Protein AF-A0A0M2U5M0-F1 (afdb_monomer_lite)

Foldseek 3Di:
DAAEEADPQQHDPVNVVLCVVPVVVLQEFAPVVVVVCCPQQVDLVVLVVVLVVCVVVPHDNVVSVVVSVVSVVVSVVDDDDPHHHHDDQQDWDDRDPFIWGWHQQDDVHNGQTWTAGPVNNYIHRPPVDPDDPSVVVSCCVPPNDDDYDHDPRDDPDDDDDDDDDDDDDDD

Structure (mmCIF, N/CA/C/O backbone):
data_AF-A0A0M2U5M0-F1
#
_entry.id   AF-A0A0M2U5M0-F1
#
loop_
_atom_site.group_PDB
_atom_site.id
_atom_site.type_symbol
_atom_site.label_atom_id
_atom_site.label_alt_id
_atom_site.label_comp_id
_atom_site.label_asym_id
_atom_site.label_entity_id
_atom_site.label_seq_id
_atom_site.pdbx_PDB_ins_code
_atom_site.Cartn_x
_atom_site.Cartn_y
_atom_site.Cartn_z
_atom_site.occupancy
_atom_site.B_iso_or_equiv
_atom_site.auth_seq_id
_atom_site.auth_comp_id
_atom_site.auth_asym_id
_atom_site.auth_atom_id
_atom_site.pdbx_PDB_model_num
ATOM 1 N N . MET A 1 1 ? -28.725 2.381 7.256 1.00 39.50 1 MET A N 1
ATOM 2 C CA . MET A 1 1 ? -27.361 2.771 7.647 1.00 39.50 1 MET A CA 1
ATOM 3 C C . MET A 1 1 ? -26.729 3.475 6.457 1.00 39.50 1 MET A C 1
ATOM 5 O O . MET A 1 1 ? -26.759 2.902 5.374 1.00 39.50 1 MET A O 1
ATOM 9 N N . ARG A 1 2 ? -26.324 4.742 6.604 1.00 49.38 2 ARG A N 1
ATOM 10 C CA . ARG A 1 2 ? -25.654 5.539 5.557 1.00 49.38 2 ARG A CA 1
ATOM 11 C C . ARG A 1 2 ? -24.163 5.550 5.875 1.00 49.38 2 ARG A C 1
ATOM 13 O O . ARG A 1 2 ? -23.826 5.699 7.041 1.00 49.38 2 ARG A O 1
ATOM 20 N N . ILE A 1 3 ? -23.307 5.391 4.868 1.00 47.31 3 ILE A N 1
ATOM 21 C CA . ILE A 1 3 ? -21.860 5.251 5.074 1.00 47.31 3 ILE A CA 1
ATOM 22 C C . ILE A 1 3 ? -21.127 6.440 4.489 1.00 47.31 3 ILE A C 1
ATOM 24 O O . ILE A 1 3 ? -21.362 6.819 3.339 1.00 47.31 3 ILE A O 1
ATOM 28 N N . LYS A 1 4 ? -20.244 7.012 5.304 1.00 54.50 4 LYS A N 1
ATOM 29 C CA . LYS A 1 4 ? -19.400 8.149 4.955 1.00 54.50 4 LYS A CA 1
ATOM 30 C C . LYS A 1 4 ? -18.096 7.625 4.350 1.00 54.50 4 LYS A C 1
ATOM 32 O O . LYS A 1 4 ? -17.384 6.851 4.986 1.00 54.50 4 LYS A O 1
ATOM 37 N N . LEU A 1 5 ? -17.804 8.029 3.112 1.00 49.97 5 LEU A N 1
ATOM 38 C CA . LEU A 1 5 ? -16.525 7.748 2.457 1.00 49.97 5 LEU A CA 1
ATOM 39 C C . LEU A 1 5 ? -15.569 8.900 2.772 1.00 49.97 5 LEU A C 1
ATOM 41 O O . LEU A 1 5 ? -15.823 10.025 2.339 1.00 49.97 5 LEU A O 1
ATOM 45 N N . ALA A 1 6 ? -14.504 8.635 3.521 1.00 54.97 6 ALA A N 1
ATOM 46 C CA . ALA A 1 6 ? -13.494 9.646 3.803 1.00 54.97 6 ALA A CA 1
ATOM 47 C C . ALA A 1 6 ? -12.402 9.580 2.719 1.00 54.97 6 ALA A C 1
ATOM 49 O O . ALA A 1 6 ? -11.767 8.543 2.538 1.00 54.97 6 ALA A O 1
ATOM 50 N N . ARG A 1 7 ? -12.227 10.667 1.960 1.00 50.25 7 ARG A N 1
ATOM 51 C CA . ARG A 1 7 ? -11.153 10.850 0.960 1.00 50.25 7 ARG A CA 1
ATOM 52 C C . ARG A 1 7 ? -10.128 11.830 1.496 1.00 50.25 7 ARG A C 1
ATOM 54 O O . ARG A 1 7 ? -10.527 12.670 2.281 1.00 50.25 7 ARG A O 1
ATOM 61 N N . GLU A 1 8 ? -8.882 11.804 1.028 1.00 42.84 8 GLU A N 1
ATOM 62 C CA . GLU A 1 8 ? -7.800 12.686 1.515 1.00 42.84 8 GLU A CA 1
ATOM 63 C C . GLU A 1 8 ? -8.203 14.168 1.673 1.00 42.84 8 GLU A C 1
ATOM 65 O O . GLU A 1 8 ? -7.921 14.761 2.707 1.00 42.84 8 GLU A O 1
ATOM 70 N N . ASN A 1 9 ? -8.970 14.735 0.732 1.00 38.25 9 ASN A N 1
ATOM 71 C CA . ASN A 1 9 ? -9.436 16.135 0.794 1.00 38.25 9 ASN A CA 1
ATOM 72 C C . ASN A 1 9 ? -10.748 16.357 1.582 1.00 38.25 9 ASN A C 1
ATOM 74 O O . ASN A 1 9 ? -11.218 17.482 1.702 1.00 38.25 9 ASN A O 1
ATOM 78 N N . ALA A 1 10 ? -11.362 15.289 2.088 1.00 43.94 10 ALA A N 1
ATOM 79 C CA . ALA A 1 10 ? -12.596 15.283 2.879 1.00 43.94 10 ALA A CA 1
ATOM 80 C C . ALA A 1 10 ? -12.469 14.374 4.118 1.00 43.94 10 ALA A C 1
ATOM 82 O O . ALA A 1 10 ? -13.470 13.866 4.633 1.00 43.94 10 ALA A O 1
ATOM 83 N N . LEU A 1 11 ? -11.240 14.112 4.578 1.00 52.19 11 LEU A N 1
ATOM 84 C CA . LEU A 1 11 ? -11.015 13.440 5.847 1.00 52.19 11 LEU A CA 1
ATOM 85 C C . LEU A 1 11 ? -11.612 14.355 6.913 1.00 52.19 11 LEU A C 1
ATOM 87 O O . LEU A 1 11 ? -11.224 15.518 7.026 1.00 52.19 11 LEU A O 1
ATOM 91 N N . ASN A 1 12 ? -12.567 13.840 7.691 1.00 54.12 12 ASN A N 1
ATOM 92 C CA . ASN A 1 12 ? -12.940 14.495 8.938 1.00 54.12 12 ASN A CA 1
ATOM 93 C C . ASN A 1 12 ? -11.631 14.778 9.704 1.00 54.12 12 ASN A C 1
ATOM 95 O O . ASN A 1 12 ? -10.757 13.902 9.740 1.00 54.12 12 ASN A O 1
ATOM 99 N N . LYS A 1 13 ? -11.482 15.983 10.273 1.00 56.81 13 LYS A N 1
ATOM 100 C CA . LYS A 1 13 ? -10.304 16.388 11.059 1.00 56.81 13 LYS A CA 1
ATOM 101 C C . LYS A 1 13 ? -9.899 15.290 12.048 1.00 56.81 13 LYS A C 1
ATOM 103 O O . LYS A 1 13 ? -8.710 15.035 12.198 1.00 56.81 13 LYS A O 1
ATOM 108 N N . ASP A 1 14 ? -10.873 14.569 12.600 1.00 57.69 14 ASP A N 1
ATOM 109 C CA . ASP A 1 14 ? -10.674 13.435 13.506 1.00 57.69 14 ASP A CA 1
ATOM 110 C C . ASP A 1 14 ? -9.929 12.255 12.867 1.00 57.69 14 ASP A C 1
ATOM 112 O O . ASP A 1 14 ? -9.034 11.688 13.479 1.00 57.69 14 ASP A O 1
ATOM 116 N N . VAL A 1 15 ? -10.249 11.880 11.625 1.00 59.41 15 VAL A N 1
ATOM 117 C CA . VAL A 1 15 ? -9.586 10.761 10.931 1.00 59.41 15 VAL A CA 1
ATOM 118 C C . VAL A 1 15 ? -8.162 11.142 10.550 1.00 59.41 15 VAL A C 1
ATOM 120 O O . VAL A 1 15 ? -7.239 10.360 10.756 1.00 59.41 15 VAL A O 1
ATOM 123 N N . TYR A 1 16 ? -7.961 12.356 10.034 1.00 60.81 16 TYR A N 1
ATOM 124 C CA . TYR A 1 16 ? -6.617 12.848 9.739 1.00 60.81 16 TYR A CA 1
ATOM 125 C C . TYR A 1 16 ? -5.769 12.946 11.015 1.00 60.81 16 TYR A C 1
ATOM 127 O O . TYR A 1 16 ? -4.611 12.532 11.029 1.00 60.81 16 TYR A O 1
ATOM 135 N N . PHE A 1 17 ? -6.357 13.432 12.111 1.00 61.44 17 PHE A N 1
ATOM 136 C CA . PHE A 1 17 ? -5.720 13.463 13.422 1.00 61.44 17 PHE A CA 1
ATOM 137 C C . PHE A 1 17 ? -5.383 12.051 13.919 1.00 61.44 17 PHE A C 1
ATOM 139 O O . PHE A 1 17 ? -4.269 11.831 14.387 1.00 61.44 17 PHE A O 1
ATOM 146 N N . LEU A 1 18 ? -6.282 11.076 13.769 1.00 63.50 18 LEU A N 1
ATOM 147 C CA . LEU A 1 18 ? -6.025 9.682 14.136 1.00 63.50 18 LEU A CA 1
ATOM 148 C C . LEU A 1 18 ? -4.871 9.081 13.326 1.00 63.50 18 LEU A C 1
ATOM 150 O O . LEU A 1 18 ? -3.966 8.506 13.922 1.00 63.50 18 LEU A O 1
ATOM 154 N N . LEU A 1 19 ? -4.845 9.259 12.002 1.00 64.75 19 LEU A N 1
ATOM 155 C CA . LEU A 1 19 ? -3.756 8.761 11.149 1.00 64.75 19 LEU A CA 1
ATOM 156 C C . LEU A 1 19 ? -2.415 9.428 11.487 1.00 64.75 19 LEU A C 1
ATOM 158 O O . LEU A 1 19 ? -1.389 8.759 11.579 1.00 64.75 19 LEU A O 1
ATOM 162 N N . LYS A 1 20 ? -2.422 10.743 11.734 1.00 61.88 20 LYS A N 1
ATOM 163 C CA . LYS A 1 20 ? -1.217 11.504 12.085 1.00 61.88 20 LYS A CA 1
ATOM 164 C C . LYS A 1 20 ? -0.657 11.128 13.462 1.00 61.88 20 LYS A C 1
ATOM 166 O O . LYS A 1 20 ? 0.558 11.104 13.629 1.00 61.88 20 LYS A O 1
ATOM 171 N N . ASN A 1 21 ? -1.521 10.851 14.440 1.00 64.00 21 ASN A N 1
ATOM 172 C CA . ASN A 1 21 ? -1.115 10.554 15.819 1.00 64.00 21 ASN A CA 1
ATOM 173 C C . ASN A 1 21 ? -0.947 9.058 16.115 1.00 64.00 21 ASN A C 1
ATOM 175 O O . ASN A 1 21 ? -0.503 8.708 17.204 1.00 64.00 21 ASN A O 1
ATOM 179 N N . ASN A 1 22 ? -1.241 8.179 15.156 1.00 64.12 22 ASN A N 1
ATOM 180 C CA . ASN A 1 22 ? -0.951 6.750 15.251 1.00 64.12 22 ASN A CA 1
ATOM 181 C C . ASN A 1 22 ? 0.089 6.357 14.191 1.00 64.12 22 ASN A C 1
ATOM 183 O O . ASN A 1 22 ? -0.231 5.616 13.261 1.00 64.12 22 ASN A O 1
ATOM 187 N N . PRO A 1 23 ? 1.357 6.808 14.311 1.00 60.41 23 PRO A N 1
ATOM 188 C CA . PRO A 1 23 ? 2.390 6.499 13.323 1.00 60.41 23 PRO A CA 1
ATOM 189 C C . PRO A 1 23 ? 2.672 4.992 13.212 1.00 60.41 23 PRO A C 1
ATOM 191 O O . PRO A 1 23 ? 3.187 4.528 12.199 1.00 60.41 23 PRO A O 1
ATOM 194 N N . GLY A 1 24 ? 2.292 4.215 14.234 1.00 61.50 24 GLY A N 1
ATOM 195 C CA . GLY A 1 24 ? 2.311 2.756 14.210 1.00 61.50 24 GLY A CA 1
ATOM 196 C C . GLY A 1 24 ? 1.357 2.125 13.192 1.00 61.50 24 GLY A C 1
ATOM 197 O O . GLY A 1 24 ? 1.526 0.952 12.910 1.00 61.50 24 GLY A O 1
ATOM 198 N N . LEU A 1 25 ? 0.414 2.866 12.604 1.00 61.53 25 LEU A N 1
ATOM 199 C CA . LEU A 1 25 ? -0.413 2.360 11.508 1.00 61.53 25 LEU A CA 1
ATOM 200 C C . LEU A 1 25 ? 0.352 2.321 10.177 1.00 61.53 25 LEU A C 1
ATOM 202 O O . LEU A 1 25 ? 0.059 1.488 9.330 1.00 61.53 25 LEU A O 1
ATOM 206 N N . PHE A 1 26 ? 1.377 3.165 9.986 1.00 60.06 26 PHE A N 1
ATOM 207 C CA . PHE A 1 26 ? 2.169 3.170 8.745 1.00 60.06 26 PHE A CA 1
ATOM 208 C C . PHE A 1 26 ? 2.991 1.889 8.532 1.00 60.06 26 PHE A C 1
ATOM 210 O O . PHE A 1 26 ? 3.494 1.668 7.432 1.00 60.06 26 PHE A O 1
ATOM 217 N N . LYS A 1 27 ? 3.143 1.051 9.565 1.00 69.75 27 LYS A N 1
ATOM 218 C CA . LYS A 1 27 ? 3.772 -0.274 9.457 1.00 69.75 27 LYS A CA 1
ATOM 219 C C . LYS A 1 27 ? 2.765 -1.402 9.226 1.00 69.75 27 LYS A C 1
ATOM 221 O O . LYS A 1 27 ? 3.199 -2.511 8.933 1.00 69.75 27 LYS A O 1
ATOM 226 N N . ASP A 1 28 ? 1.466 -1.152 9.372 1.00 83.00 28 ASP A N 1
ATOM 227 C CA . ASP A 1 28 ? 0.441 -2.181 9.244 1.00 83.00 28 ASP A CA 1
ATOM 228 C C . ASP A 1 28 ? -0.030 -2.255 7.787 1.00 83.00 28 ASP A C 1
ATOM 230 O O . ASP A 1 28 ? -0.458 -1.266 7.193 1.00 83.00 28 ASP A O 1
ATOM 234 N N . MET A 1 29 ? 0.061 -3.436 7.186 1.00 87.25 29 MET A N 1
ATOM 235 C CA . MET A 1 29 ? -0.241 -3.646 5.771 1.00 87.25 29 MET A CA 1
ATOM 236 C C . MET A 1 29 ? -0.776 -5.057 5.552 1.00 87.25 29 MET A C 1
ATOM 238 O O . MET A 1 29 ? -0.563 -5.936 6.381 1.00 87.25 29 MET A O 1
ATOM 242 N N . SER A 1 30 ? -1.467 -5.312 4.441 1.00 90.50 30 SER A N 1
ATOM 243 C CA . SER A 1 30 ? -1.870 -6.683 4.125 1.00 90.50 30 SER A CA 1
ATOM 244 C C . SER A 1 30 ? -0.645 -7.585 3.987 1.00 90.50 30 SER A C 1
ATOM 246 O O . SER A 1 30 ? 0.437 -7.141 3.599 1.00 90.50 30 SER A O 1
ATOM 248 N N . GLU A 1 31 ? -0.811 -8.876 4.265 1.00 89.50 31 GLU A N 1
ATOM 249 C CA . GLU A 1 31 ? 0.271 -9.849 4.079 1.00 89.50 31 GLU A CA 1
ATOM 250 C C . GLU A 1 31 ? 0.812 -9.849 2.635 1.00 89.50 31 GLU A C 1
ATOM 252 O O . GLU A 1 31 ? 2.015 -10.000 2.412 1.00 89.50 31 GLU A O 1
ATOM 257 N N . ILE A 1 32 ? -0.074 -9.642 1.657 1.00 89.75 32 ILE A N 1
ATOM 258 C CA . ILE A 1 32 ? 0.252 -9.640 0.227 1.00 89.75 32 ILE A CA 1
ATOM 259 C C . ILE A 1 32 ? 1.151 -8.453 -0.124 1.00 89.75 32 ILE A C 1
ATOM 261 O O . ILE A 1 32 ? 2.244 -8.658 -0.655 1.00 89.75 32 ILE A O 1
ATOM 265 N N . ASP A 1 33 ? 0.738 -7.229 0.217 1.00 89.94 33 ASP A N 1
ATOM 266 C CA . ASP A 1 33 ? 1.557 -6.046 -0.070 1.00 89.94 33 ASP A CA 1
ATOM 267 C C . ASP A 1 33 ? 2.819 -6.031 0.820 1.00 89.94 33 ASP A C 1
ATOM 269 O O . ASP A 1 33 ? 3.891 -5.634 0.363 1.00 89.94 33 ASP A O 1
ATOM 273 N N . GLY A 1 34 ? 2.741 -6.586 2.040 1.00 88.69 34 GLY A N 1
ATOM 274 C CA . GLY A 1 34 ? 3.875 -6.871 2.934 1.00 88.69 34 GLY A CA 1
ATOM 275 C C . GLY A 1 34 ? 5.012 -7.615 2.252 1.00 88.69 34 GLY A C 1
ATOM 276 O O . GLY A 1 34 ? 6.161 -7.171 2.283 1.00 88.69 34 GLY A O 1
ATOM 277 N N . LYS A 1 35 ? 4.686 -8.716 1.573 1.00 88.38 35 LYS A N 1
ATOM 278 C CA . LYS A 1 35 ? 5.655 -9.508 0.802 1.00 88.38 35 LYS A CA 1
ATOM 279 C C . LYS A 1 35 ? 6.157 -8.777 -0.444 1.00 88.38 35 LYS A C 1
ATOM 281 O O . LYS A 1 35 ? 7.271 -9.040 -0.890 1.00 88.38 35 LYS A O 1
ATOM 286 N N . ALA A 1 36 ? 5.362 -7.865 -1.002 1.00 87.62 36 ALA A N 1
ATOM 287 C CA . ALA A 1 36 ? 5.717 -7.119 -2.204 1.00 87.62 36 ALA A CA 1
ATOM 288 C C . ALA A 1 36 ? 6.707 -5.971 -1.939 1.00 87.62 36 ALA A C 1
ATOM 290 O O . ALA A 1 36 ? 7.402 -5.562 -2.867 1.00 87.62 36 ALA A O 1
ATOM 291 N N . VAL A 1 37 ? 6.831 -5.470 -0.703 1.00 87.94 37 VAL A N 1
ATOM 292 C CA . VAL A 1 37 ? 7.708 -4.321 -0.405 1.00 87.94 37 VAL A CA 1
ATOM 293 C C . VAL A 1 37 ? 9.157 -4.561 -0.809 1.00 87.94 37 VAL A C 1
ATOM 295 O O . VAL A 1 37 ? 9.764 -3.694 -1.435 1.00 87.94 37 VAL A O 1
ATOM 298 N N . GLU A 1 38 ? 9.705 -5.729 -0.484 1.00 85.06 38 GLU A N 1
ATOM 299 C CA . GLU A 1 38 ? 11.098 -6.061 -0.785 1.00 85.06 38 GLU A CA 1
ATOM 300 C C . GLU A 1 38 ? 11.382 -6.052 -2.304 1.00 85.06 38 GLU A C 1
ATOM 302 O O . GLU A 1 38 ? 12.201 -5.243 -2.750 1.00 85.06 38 GLU A O 1
ATOM 307 N N . PRO A 1 39 ? 10.690 -6.854 -3.143 1.00 84.94 39 PRO A N 1
ATOM 308 C CA . PRO A 1 39 ? 10.955 -6.882 -4.582 1.00 84.94 39 PRO A CA 1
ATOM 309 C C . PRO A 1 39 ? 10.534 -5.607 -5.329 1.00 84.94 39 PRO A C 1
ATOM 311 O O . PRO A 1 39 ? 11.053 -5.358 -6.417 1.00 84.94 39 PRO A O 1
ATOM 314 N N . VAL A 1 40 ? 9.589 -4.819 -4.800 1.00 84.69 40 VAL A N 1
ATOM 315 C CA . VAL A 1 40 ? 9.082 -3.600 -5.458 1.00 84.69 40 VAL A CA 1
ATOM 316 C C . VAL A 1 40 ? 9.942 -2.383 -5.128 1.00 84.69 40 VAL A C 1
ATOM 318 O O . VAL A 1 40 ? 10.255 -1.605 -6.026 1.00 84.69 40 VAL A O 1
ATOM 321 N N . TRP A 1 41 ? 10.302 -2.201 -3.855 1.00 86.50 41 TRP A N 1
ATOM 322 C CA . TRP A 1 41 ? 10.895 -0.952 -3.369 1.00 86.50 41 TRP A CA 1
ATOM 323 C C . TRP A 1 41 ? 12.370 -1.066 -2.993 1.00 86.50 41 TRP A C 1
ATOM 325 O O . TRP A 1 41 ? 13.047 -0.043 -2.952 1.00 86.50 41 TRP A O 1
ATOM 335 N N . LYS A 1 42 ? 12.893 -2.276 -2.746 1.00 82.12 42 LYS A N 1
ATOM 336 C CA . LYS A 1 42 ? 14.309 -2.487 -2.388 1.00 82.12 42 LYS A CA 1
ATOM 337 C C . LYS A 1 42 ? 15.145 -3.118 -3.505 1.00 82.12 42 LYS A C 1
ATOM 339 O O . LYS A 1 42 ? 16.304 -3.460 -3.288 1.00 82.12 42 LYS A O 1
ATOM 344 N N . SER A 1 43 ? 14.580 -3.268 -4.704 1.00 81.06 43 SER A N 1
ATOM 345 C CA . SER A 1 43 ? 15.267 -3.854 -5.856 1.00 81.06 43 SER A CA 1
ATOM 346 C C . SER A 1 43 ? 14.882 -3.181 -7.170 1.00 81.06 43 SER A C 1
ATOM 348 O O . SER A 1 43 ? 13.733 -2.800 -7.383 1.00 81.06 43 SER A O 1
ATOM 350 N N . ASP A 1 44 ? 15.829 -3.150 -8.107 1.00 79.75 44 ASP A N 1
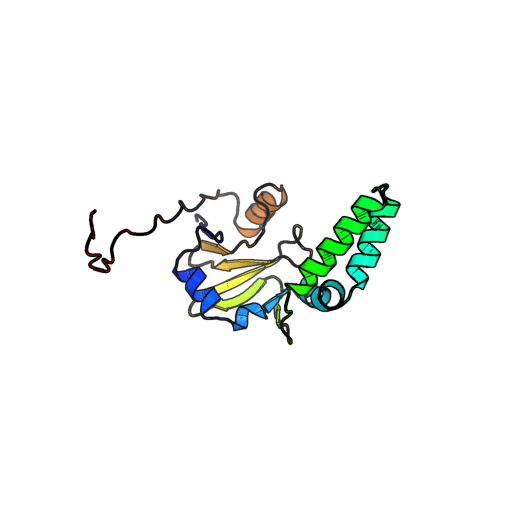ATOM 351 C CA . ASP A 1 44 ? 15.602 -2.671 -9.478 1.00 79.75 44 ASP A CA 1
ATOM 352 C C . ASP A 1 44 ? 14.925 -3.725 -10.348 1.00 79.75 44 ASP A C 1
ATOM 354 O O . ASP A 1 44 ? 14.481 -3.450 -11.467 1.00 79.75 44 ASP A O 1
ATOM 358 N N . ARG A 1 45 ? 14.814 -4.951 -9.823 1.00 80.75 45 ARG A N 1
ATOM 359 C CA . ARG A 1 45 ? 14.311 -6.105 -10.555 1.00 80.75 45 ARG A CA 1
ATOM 360 C C . ARG A 1 45 ? 12.919 -5.864 -11.124 1.00 80.75 45 ARG A C 1
ATOM 362 O O . ARG A 1 45 ? 12.669 -6.215 -12.276 1.00 80.75 45 ARG A O 1
ATOM 369 N N . ARG A 1 46 ? 12.044 -5.207 -10.358 1.00 84.69 46 ARG A N 1
ATOM 370 C CA . ARG A 1 46 ? 10.693 -4.868 -10.810 1.00 84.69 46 ARG A CA 1
ATOM 371 C C . ARG A 1 46 ? 10.697 -4.015 -12.075 1.00 84.69 46 ARG A C 1
ATOM 373 O O . ARG A 1 46 ? 9.897 -4.271 -12.974 1.00 84.69 46 ARG A O 1
ATOM 380 N N . TRP A 1 47 ? 11.576 -3.022 -12.160 1.00 85.38 47 TRP A N 1
ATOM 381 C CA . TRP A 1 47 ? 11.639 -2.123 -13.311 1.00 85.38 47 TRP A CA 1
ATOM 382 C C . TRP A 1 47 ? 12.217 -2.819 -14.537 1.00 85.38 47 TRP A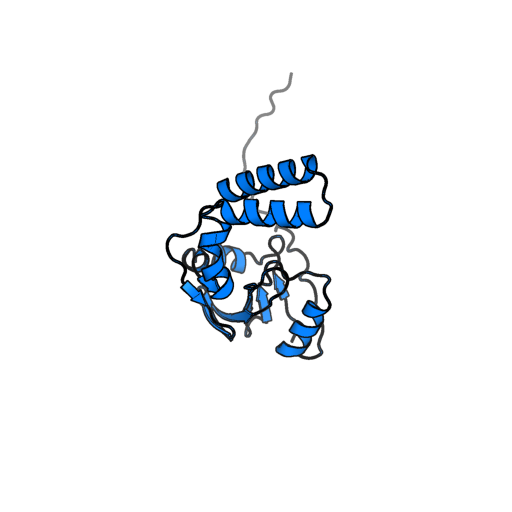 C 1
ATOM 384 O O . TRP A 1 47 ? 11.697 -2.636 -15.636 1.00 85.38 47 TRP A O 1
ATOM 394 N N . VAL A 1 48 ? 13.207 -3.694 -14.345 1.00 84.50 48 VAL A N 1
ATOM 395 C CA . VAL A 1 48 ? 13.741 -4.547 -15.417 1.00 84.50 48 VAL A CA 1
ATOM 396 C C . VAL A 1 48 ? 12.657 -5.469 -15.978 1.00 84.50 48 VAL A C 1
ATOM 398 O O . VAL A 1 48 ? 12.455 -5.516 -17.192 1.00 84.50 48 VAL A O 1
ATOM 401 N N . ASP A 1 49 ? 11.930 -6.179 -15.116 1.00 89.31 49 ASP A N 1
ATOM 402 C CA . ASP A 1 49 ? 10.917 -7.142 -15.556 1.00 89.31 49 ASP A CA 1
ATOM 403 C C . ASP A 1 49 ? 9.697 -6.443 -16.184 1.00 89.31 49 ASP A C 1
ATOM 405 O O . ASP A 1 49 ? 9.188 -6.895 -17.210 1.00 89.31 49 ASP A O 1
ATOM 409 N N . THR A 1 50 ? 9.295 -5.282 -15.656 1.00 89.88 50 THR A N 1
ATOM 410 C CA . THR A 1 50 ? 8.234 -4.444 -16.245 1.00 89.88 50 THR A CA 1
ATOM 411 C C . THR A 1 50 ? 8.637 -3.907 -17.621 1.00 89.88 50 THR A C 1
ATOM 413 O O . THR A 1 50 ? 7.839 -3.942 -18.557 1.00 89.88 50 THR A O 1
ATOM 416 N N . SER A 1 51 ? 9.888 -3.463 -17.778 1.00 92.00 51 SER A N 1
ATOM 417 C CA . SER A 1 51 ? 10.409 -2.963 -19.058 1.00 92.00 51 SER A CA 1
ATOM 418 C C . SER A 1 51 ? 10.417 -4.054 -20.126 1.00 92.00 51 SER A C 1
ATOM 420 O O . SER A 1 51 ? 9.959 -3.834 -21.247 1.00 92.00 51 SER A O 1
ATOM 422 N N . ARG A 1 52 ? 10.866 -5.264 -19.760 1.00 92.88 52 ARG A N 1
ATOM 423 C CA . ARG A 1 52 ? 10.810 -6.446 -20.634 1.00 92.88 52 ARG A CA 1
ATOM 424 C C . ARG A 1 52 ? 9.383 -6.778 -21.042 1.00 92.88 52 ARG A C 1
ATOM 426 O O . ARG A 1 52 ? 9.137 -7.022 -22.219 1.00 92.88 52 ARG A O 1
ATOM 433 N N . PHE A 1 53 ? 8.456 -6.768 -20.085 1.00 95.56 53 PHE A N 1
ATOM 434 C CA . PHE A 1 53 ? 7.046 -7.023 -20.352 1.00 95.56 53 PHE A CA 1
ATOM 435 C C . PHE A 1 53 ? 6.476 -6.013 -21.353 1.00 95.56 53 PHE A C 1
ATOM 437 O O . PHE A 1 53 ? 5.873 -6.417 -22.343 1.00 95.56 53 PHE A O 1
ATOM 444 N N . PHE A 1 54 ? 6.698 -4.712 -21.156 1.00 96.50 54 PHE A N 1
ATOM 445 C CA . PHE A 1 54 ? 6.187 -3.699 -22.080 1.00 96.50 54 PHE A CA 1
ATOM 446 C C . PHE A 1 54 ? 6.800 -3.793 -23.473 1.00 96.50 54 PHE A C 1
ATOM 448 O O . PHE A 1 54 ? 6.064 -3.741 -24.458 1.00 96.50 54 PHE A O 1
ATOM 455 N N . PHE A 1 55 ? 8.115 -3.991 -23.566 1.00 96.44 55 PHE A N 1
ATOM 456 C CA . PHE A 1 55 ? 8.778 -4.160 -24.855 1.00 96.44 55 PHE A CA 1
ATOM 457 C C . PHE A 1 55 ? 8.247 -5.388 -25.610 1.00 96.44 55 PHE A C 1
ATOM 459 O O . PHE A 1 55 ? 7.889 -5.290 -26.781 1.00 96.44 55 PHE A O 1
ATOM 466 N N . ALA A 1 56 ? 8.097 -6.527 -24.922 1.00 97.38 56 ALA A N 1
ATOM 467 C CA . ALA A 1 56 ? 7.543 -7.751 -25.505 1.00 97.38 56 ALA A CA 1
ATOM 468 C C . ALA A 1 56 ? 6.088 -7.596 -25.986 1.00 97.38 56 ALA A C 1
ATOM 470 O O . ALA A 1 56 ? 5.648 -8.344 -26.853 1.00 97.38 56 ALA A O 1
ATOM 471 N N . ASN A 1 57 ? 5.354 -6.614 -25.454 1.00 97.88 57 ASN A N 1
ATOM 472 C CA . ASN A 1 57 ? 3.987 -6.280 -25.857 1.00 97.88 57 ASN A CA 1
ATOM 473 C C . ASN A 1 57 ? 3.922 -5.094 -26.843 1.00 97.88 57 ASN A C 1
ATOM 475 O O . ASN A 1 57 ? 2.864 -4.492 -27.017 1.00 97.88 57 ASN A O 1
ATOM 479 N N . GLY A 1 58 ? 5.036 -4.758 -27.506 1.00 97.38 58 GLY A N 1
ATOM 480 C CA . GLY A 1 58 ? 5.065 -3.807 -28.622 1.00 97.38 58 GLY A CA 1
ATOM 481 C C . GLY A 1 58 ? 5.237 -2.341 -28.229 1.00 97.38 58 GLY A C 1
ATOM 482 O O . GLY A 1 58 ? 5.040 -1.460 -29.066 1.00 97.38 58 GLY A O 1
ATOM 483 N N . MET A 1 59 ? 5.607 -2.048 -26.980 1.00 97.44 59 MET A N 1
ATOM 484 C CA . MET A 1 59 ? 5.937 -0.680 -26.592 1.00 97.44 59 MET A CA 1
ATOM 485 C C . MET A 1 59 ? 7.266 -0.239 -27.237 1.00 97.44 59 MET A C 1
ATOM 487 O O . MET A 1 59 ? 8.257 -0.965 -27.116 1.00 97.44 59 MET A O 1
ATOM 491 N N . PRO A 1 60 ? 7.327 0.948 -27.875 1.00 97.88 60 PRO A N 1
ATOM 492 C CA . PRO A 1 60 ? 8.569 1.490 -28.420 1.00 97.88 60 PRO A CA 1
ATOM 493 C C . PRO A 1 60 ? 9.673 1.592 -27.363 1.00 97.88 60 PRO A C 1
ATOM 495 O O . PRO A 1 60 ? 9.413 1.958 -26.214 1.00 97.88 60 PRO A O 1
ATOM 498 N N . ALA A 1 61 ? 10.911 1.289 -27.758 1.00 95.50 61 ALA A N 1
ATOM 499 C CA . ALA A 1 61 ? 12.045 1.211 -26.838 1.00 95.50 61 ALA A CA 1
ATOM 500 C C . ALA A 1 61 ? 12.302 2.527 -26.079 1.00 95.50 61 ALA A C 1
ATOM 502 O O . ALA A 1 61 ? 12.567 2.495 -24.880 1.00 95.50 61 ALA A O 1
ATOM 503 N N . ASP A 1 62 ? 12.148 3.677 -26.741 1.00 96.75 62 ASP A N 1
ATOM 504 C CA . ASP A 1 62 ? 12.346 4.994 -26.124 1.00 96.75 62 ASP A CA 1
ATOM 505 C C . ASP A 1 62 ? 11.310 5.284 -25.022 1.00 96.75 62 ASP A C 1
ATOM 507 O O . ASP A 1 62 ? 11.598 5.964 -24.037 1.00 96.75 62 ASP A O 1
ATOM 511 N N . LEU A 1 63 ? 10.088 4.762 -25.166 1.00 95.44 63 LEU A N 1
ATOM 512 C CA . LEU A 1 63 ? 9.048 4.892 -24.152 1.00 95.44 63 LEU A CA 1
ATOM 513 C C . LEU A 1 63 ? 9.291 3.941 -22.976 1.00 95.44 63 LEU A C 1
ATOM 515 O O . LEU A 1 63 ? 9.084 4.337 -21.828 1.00 95.44 63 LEU A O 1
ATOM 519 N N . VAL A 1 64 ? 9.766 2.723 -23.249 1.00 96.06 64 VAL A N 1
ATOM 520 C CA . VAL A 1 64 ? 10.170 1.765 -22.208 1.00 96.06 64 VAL A CA 1
ATOM 521 C C . VAL A 1 64 ? 11.276 2.359 -21.335 1.00 96.06 64 VAL A C 1
ATOM 523 O O . VAL A 1 64 ? 11.165 2.324 -20.110 1.00 96.06 64 VAL A O 1
ATOM 526 N N . GLU A 1 65 ? 12.287 2.975 -21.948 1.00 92.62 65 GLU A N 1
ATOM 527 C CA . GLU A 1 65 ? 13.380 3.650 -21.242 1.00 92.62 65 GLU A CA 1
ATOM 528 C C . GLU A 1 65 ? 12.860 4.780 -20.338 1.00 92.62 65 GLU A C 1
ATOM 530 O O . GLU A 1 65 ? 13.111 4.780 -19.132 1.00 92.62 65 GLU A O 1
ATOM 535 N N . LYS A 1 66 ? 12.010 5.671 -20.870 1.00 92.81 66 LYS A N 1
ATOM 536 C CA . LYS A 1 66 ? 11.384 6.758 -20.089 1.00 92.81 66 LYS A CA 1
ATOM 537 C C . LYS A 1 66 ? 10.560 6.246 -18.901 1.00 92.81 66 LYS A C 1
ATOM 539 O O . LYS A 1 66 ? 10.517 6.894 -17.852 1.00 92.81 66 LYS A O 1
ATOM 544 N N . ILE A 1 67 ? 9.857 5.121 -19.052 1.00 90.19 67 ILE A N 1
ATOM 545 C CA . ILE A 1 67 ? 9.082 4.510 -17.961 1.00 90.19 67 ILE A CA 1
ATOM 546 C C . ILE A 1 67 ? 10.017 3.921 -16.904 1.00 90.19 67 ILE A C 1
ATOM 548 O O . ILE A 1 67 ? 9.776 4.130 -15.714 1.00 90.19 67 ILE A O 1
ATOM 552 N N . ALA A 1 68 ? 11.084 3.235 -17.316 1.00 88.56 68 ALA A N 1
ATOM 553 C CA . ALA A 1 68 ? 12.076 2.680 -16.402 1.00 88.56 68 ALA A CA 1
ATOM 554 C C . ALA A 1 68 ? 12.743 3.783 -15.564 1.00 88.56 68 ALA A C 1
ATOM 556 O O . ALA A 1 68 ? 12.781 3.685 -14.337 1.00 88.56 68 ALA A O 1
ATOM 557 N N . GLU A 1 69 ? 13.173 4.877 -16.199 1.00 88.81 69 GLU A N 1
ATOM 558 C CA . GLU A 1 69 ? 13.753 6.039 -15.514 1.00 88.81 69 GLU A CA 1
ATOM 559 C C . GLU A 1 69 ? 12.798 6.653 -14.484 1.00 88.81 69 GLU A C 1
ATOM 561 O O . GLU A 1 69 ? 13.198 6.998 -13.369 1.00 88.81 69 GLU A O 1
ATOM 566 N N . ARG A 1 70 ? 11.515 6.800 -14.843 1.00 87.00 70 ARG A N 1
ATOM 567 C CA . ARG A 1 70 ? 10.487 7.286 -13.913 1.00 87.00 70 ARG A CA 1
ATOM 568 C C . ARG A 1 70 ? 10.290 6.324 -12.750 1.00 87.00 70 ARG A C 1
ATOM 570 O O . ARG A 1 70 ? 10.187 6.784 -11.620 1.00 87.00 70 ARG A O 1
ATOM 577 N N . GLY A 1 71 ? 10.284 5.021 -13.012 1.00 85.00 71 GLY A N 1
ATOM 578 C CA . GLY A 1 71 ? 10.172 3.995 -11.981 1.00 85.00 71 GLY A CA 1
ATOM 579 C C . GLY A 1 71 ? 11.293 4.072 -10.944 1.00 85.00 71 GLY A C 1
ATOM 580 O O . GLY A 1 71 ? 11.022 4.081 -9.742 1.00 85.00 71 GLY A O 1
ATOM 581 N N . VAL A 1 72 ? 12.540 4.230 -11.396 1.00 84.06 72 VAL A N 1
ATOM 582 C CA . VAL A 1 72 ? 13.708 4.436 -10.520 1.00 84.06 72 VAL A CA 1
ATOM 583 C C . VAL A 1 72 ? 13.539 5.696 -9.664 1.00 84.06 72 VAL A C 1
ATOM 585 O O . VAL A 1 72 ? 13.707 5.639 -8.448 1.00 84.06 72 VAL A O 1
ATOM 588 N N . LYS A 1 73 ? 13.105 6.814 -10.260 1.00 87.31 73 LYS A N 1
ATOM 589 C CA . LYS A 1 73 ? 12.822 8.052 -9.510 1.00 87.31 73 LYS A CA 1
ATOM 590 C C . LYS A 1 73 ? 11.706 7.867 -8.481 1.00 87.31 73 LYS A C 1
ATOM 592 O O . LYS A 1 73 ? 11.809 8.382 -7.374 1.00 87.31 73 LYS A O 1
ATOM 597 N N . THR A 1 74 ? 10.645 7.130 -8.816 1.00 85.69 74 THR A N 1
ATOM 598 C CA . THR A 1 74 ? 9.568 6.814 -7.868 1.00 85.69 74 THR A CA 1
ATOM 599 C C . THR A 1 74 ? 10.075 5.972 -6.704 1.00 85.69 74 THR A C 1
ATOM 601 O O . THR A 1 74 ? 9.745 6.288 -5.566 1.00 85.69 74 THR A O 1
ATOM 604 N N . ARG A 1 75 ? 10.913 4.960 -6.958 1.00 85.62 75 ARG A N 1
ATOM 605 C CA . ARG A 1 75 ? 11.565 4.167 -5.904 1.00 85.62 75 ARG A CA 1
ATOM 606 C C . ARG A 1 75 ? 12.352 5.059 -4.943 1.00 85.62 75 ARG A C 1
ATOM 608 O O . ARG A 1 75 ? 12.193 4.915 -3.739 1.00 85.62 75 ARG A O 1
ATOM 615 N N . ASP A 1 76 ? 13.134 6.006 -5.456 1.00 86.50 76 ASP A N 1
ATOM 616 C CA . ASP A 1 76 ? 13.971 6.892 -4.627 1.00 86.50 76 ASP A CA 1
ATOM 617 C C . ASP A 1 76 ? 13.176 7.845 -3.727 1.00 86.50 76 ASP A C 1
ATOM 619 O O . ASP A 1 76 ? 13.686 8.323 -2.712 1.00 86.50 76 ASP A O 1
ATOM 623 N N . MET A 1 77 ? 11.910 8.102 -4.064 1.00 86.88 77 MET A N 1
ATOM 624 C CA . MET A 1 77 ? 10.994 8.875 -3.224 1.00 86.88 77 MET A CA 1
ATOM 625 C C . MET A 1 77 ? 10.349 8.042 -2.108 1.00 86.88 77 MET A C 1
ATOM 627 O O . MET A 1 77 ? 9.743 8.610 -1.199 1.00 86.88 77 MET A O 1
ATOM 631 N N . VAL A 1 78 ? 10.468 6.713 -2.149 1.00 85.94 78 VAL A N 1
ATOM 632 C CA . VAL A 1 78 ? 9.849 5.808 -1.178 1.00 85.94 78 VAL A CA 1
ATOM 633 C C . VAL A 1 78 ? 10.884 5.354 -0.155 1.00 85.94 78 VAL A C 1
ATOM 635 O O . VAL A 1 78 ? 11.963 4.874 -0.489 1.00 85.94 78 VAL A O 1
ATOM 638 N N . ARG A 1 79 ? 10.534 5.472 1.128 1.00 85.19 79 ARG A N 1
ATOM 639 C CA . ARG A 1 79 ? 11.322 4.941 2.246 1.00 85.19 79 ARG A CA 1
ATOM 640 C C . ARG A 1 79 ? 10.517 3.843 2.938 1.00 85.19 79 ARG A C 1
ATOM 642 O O . ARG A 1 79 ? 9.687 4.171 3.786 1.00 85.19 79 ARG A O 1
ATOM 649 N N . PRO A 1 80 ? 10.710 2.560 2.575 1.00 83.06 80 PRO A N 1
ATOM 650 C CA . PRO A 1 80 ? 9.989 1.467 3.212 1.00 83.06 80 PRO A CA 1
ATOM 651 C C . PRO A 1 80 ? 10.255 1.427 4.715 1.00 83.06 80 PRO A C 1
ATOM 653 O O . PRO A 1 80 ? 11.391 1.613 5.156 1.00 83.06 80 PRO A O 1
ATOM 656 N N . TYR A 1 81 ? 9.216 1.152 5.501 1.00 83.00 81 TYR A N 1
ATOM 657 C CA . TYR A 1 81 ? 9.378 0.959 6.937 1.00 83.00 81 TYR A CA 1
ATOM 658 C C . TYR A 1 81 ? 10.211 -0.314 7.203 1.00 83.00 81 TYR A C 1
ATOM 660 O O . TYR A 1 81 ? 10.047 -1.303 6.483 1.00 83.00 81 TYR A O 1
ATOM 668 N N . PRO A 1 82 ? 11.121 -0.323 8.198 1.00 79.06 82 PRO A N 1
ATOM 669 C CA . PRO A 1 82 ? 12.039 -1.446 8.416 1.00 79.06 82 PRO A CA 1
ATOM 670 C C . PRO A 1 82 ? 11.337 -2.747 8.823 1.00 79.06 82 PRO A C 1
ATOM 672 O O . PRO A 1 82 ? 11.820 -3.827 8.493 1.00 79.06 82 PRO A O 1
ATOM 675 N N . SER A 1 83 ? 10.206 -2.651 9.523 1.00 82.94 83 SER A N 1
ATOM 676 C CA . SER A 1 83 ? 9.399 -3.792 9.947 1.00 82.94 83 SER A CA 1
ATOM 677 C C . SER A 1 83 ? 7.930 -3.560 9.621 1.00 82.94 83 SER A C 1
ATOM 679 O O . SER A 1 83 ? 7.365 -2.519 9.940 1.00 82.94 83 SER A O 1
ATOM 681 N N . ILE A 1 84 ? 7.310 -4.541 8.974 1.00 85.44 84 ILE A N 1
ATOM 682 C CA . ILE A 1 84 ? 5.903 -4.488 8.579 1.00 85.44 84 ILE A CA 1
ATOM 683 C C . ILE A 1 84 ? 5.128 -5.434 9.493 1.00 85.44 84 ILE A C 1
ATOM 685 O O . ILE A 1 84 ? 5.521 -6.590 9.657 1.00 85.44 84 ILE A O 1
ATOM 689 N N . THR A 1 85 ? 4.028 -4.957 10.069 1.00 87.94 85 THR A N 1
ATOM 690 C CA . THR A 1 85 ? 3.019 -5.823 10.682 1.00 87.94 85 THR A CA 1
ATOM 691 C C . THR A 1 85 ? 2.022 -6.227 9.606 1.00 87.94 85 THR A C 1
ATOM 693 O O . THR A 1 85 ? 1.456 -5.379 8.917 1.00 87.94 85 THR A O 1
ATOM 696 N N . THR A 1 86 ? 1.772 -7.523 9.462 1.00 90.75 86 THR A N 1
ATOM 697 C CA . THR A 1 86 ? 0.746 -8.003 8.536 1.00 90.75 86 THR A CA 1
ATOM 698 C C . THR A 1 86 ? -0.636 -7.954 9.172 1.00 90.75 86 THR A C 1
ATOM 700 O O . THR A 1 86 ? -0.811 -8.357 10.320 1.00 90.75 86 THR A O 1
ATOM 703 N N . VAL A 1 87 ? -1.620 -7.523 8.394 1.00 90.62 87 VAL A N 1
ATOM 704 C CA . VAL A 1 87 ? -3.032 -7.472 8.763 1.00 90.62 87 VAL A CA 1
ATOM 705 C C . VAL A 1 87 ? -3.811 -8.443 7.881 1.00 90.62 87 VAL A C 1
ATOM 707 O O . VAL A 1 87 ? -3.668 -8.431 6.654 1.00 90.62 87 VAL A O 1
ATOM 710 N N . ALA A 1 88 ? -4.635 -9.281 8.506 1.00 91.31 88 ALA A N 1
ATOM 711 C CA . ALA A 1 88 ? -5.517 -10.214 7.812 1.00 91.31 88 ALA A CA 1
ATOM 712 C C . ALA A 1 88 ? -6.876 -9.582 7.461 1.00 91.31 88 ALA A C 1
ATOM 714 O O . ALA A 1 88 ? -7.335 -8.637 8.108 1.00 91.31 88 ALA A O 1
ATOM 715 N N . ASP A 1 89 ? -7.562 -10.141 6.459 1.00 89.69 89 ASP A N 1
ATOM 716 C CA . ASP A 1 89 ? -8.947 -9.762 6.166 1.00 89.69 89 ASP A CA 1
ATOM 717 C C . ASP A 1 89 ? -9.847 -10.004 7.386 1.00 89.69 89 ASP A C 1
ATOM 719 O O . ASP A 1 89 ? -9.787 -11.045 8.039 1.00 89.69 89 ASP A O 1
ATOM 723 N N . GLY A 1 90 ? -10.685 -9.023 7.700 1.00 89.19 90 GLY A N 1
ATOM 724 C CA . GLY A 1 90 ? -11.581 -9.048 8.844 1.00 89.19 90 GLY A CA 1
ATOM 725 C C . GLY A 1 90 ? -10.925 -8.809 10.205 1.00 89.19 90 GLY A C 1
ATOM 726 O O . GLY A 1 90 ? -11.668 -8.746 11.185 1.00 89.19 90 GLY A O 1
ATOM 727 N N . GLN A 1 91 ? -9.599 -8.648 10.279 1.00 92.88 91 GLN A N 1
ATOM 728 C CA . GLN A 1 91 ? -8.896 -8.320 11.518 1.00 92.88 91 GLN A CA 1
ATOM 729 C C . GLN A 1 91 ? -9.344 -6.956 12.055 1.00 92.88 91 GLN A C 1
ATOM 731 O O . GLN A 1 91 ? -9.528 -6.002 11.296 1.00 92.88 91 GLN A O 1
ATOM 736 N N . GLU A 1 92 ? -9.502 -6.862 13.372 1.00 92.19 92 GLU A N 1
ATOM 737 C CA . GLU A 1 92 ? -9.784 -5.602 14.052 1.00 92.19 92 GLU A CA 1
ATOM 738 C C . GLU A 1 92 ? -8.488 -4.860 14.390 1.00 92.19 92 GLU A C 1
ATOM 740 O O . GLU A 1 92 ? -7.509 -5.446 14.854 1.00 92.19 92 GLU A O 1
ATOM 745 N N . ILE A 1 93 ? -8.491 -3.556 14.141 1.00 88.25 93 ILE A N 1
ATOM 746 C CA . ILE A 1 93 ? -7.386 -2.633 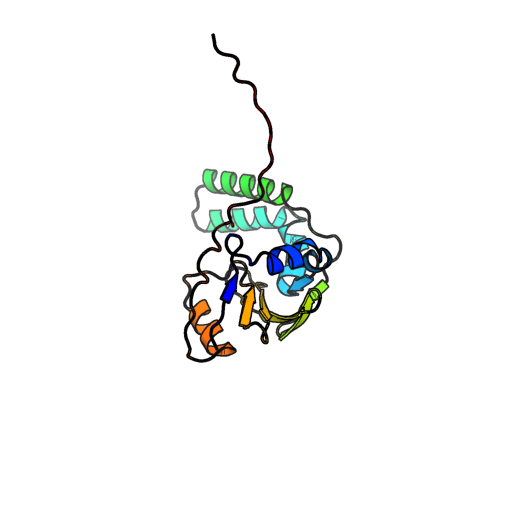14.372 1.00 88.25 93 ILE A CA 1
ATOM 747 C C . ILE A 1 93 ? -7.908 -1.506 15.255 1.00 88.25 93 ILE A C 1
ATOM 749 O O . ILE A 1 93 ? -8.881 -0.830 14.908 1.00 88.25 93 ILE A O 1
ATOM 753 N N . ALA A 1 94 ? -7.249 -1.294 16.389 1.00 86.88 94 ALA A N 1
ATOM 754 C CA . ALA A 1 94 ? -7.518 -0.154 17.251 1.00 86.88 94 ALA A CA 1
ATOM 755 C C . ALA A 1 94 ? -6.792 1.086 16.713 1.00 86.88 94 ALA A C 1
ATOM 757 O O . ALA A 1 94 ? -5.573 1.077 16.549 1.00 86.88 94 ALA A O 1
ATOM 758 N N . LEU A 1 95 ? -7.543 2.155 16.455 1.00 80.69 95 LEU A N 1
ATOM 759 C CA . LEU A 1 95 ? -7.036 3.472 16.079 1.00 80.69 95 LEU A CA 1
ATOM 760 C C . LEU A 1 95 ? -7.540 4.491 17.099 1.00 80.69 95 LEU A C 1
ATOM 762 O O . LEU A 1 95 ? -8.674 4.963 17.008 1.00 80.69 95 LEU A O 1
ATOM 766 N N . GLY A 1 96 ? -6.694 4.823 18.076 1.00 82.12 96 GLY A N 1
ATOM 767 C CA . GLY A 1 96 ? -7.120 5.597 19.241 1.00 82.12 96 GLY A CA 1
ATOM 768 C C . GLY A 1 96 ? -8.158 4.830 20.063 1.00 82.12 96 GLY A C 1
ATOM 769 O O . GLY A 1 96 ? -7.927 3.688 20.449 1.00 82.12 96 GLY A O 1
ATOM 770 N N . ASP A 1 97 ? -9.304 5.457 20.308 1.00 82.50 97 ASP A N 1
ATOM 771 C CA . ASP A 1 97 ? -10.462 4.902 21.018 1.00 82.50 97 ASP A CA 1
ATOM 772 C C . ASP A 1 97 ? -11.440 4.143 20.103 1.00 82.50 97 ASP A C 1
ATOM 774 O O . ASP A 1 97 ? -12.464 3.644 20.565 1.00 82.50 97 ASP A O 1
ATOM 778 N N . LYS A 1 98 ? -11.136 4.043 18.803 1.00 83.88 98 LYS A N 1
ATOM 779 C CA . LYS A 1 98 ? -12.029 3.466 17.794 1.00 83.88 98 LYS A CA 1
ATOM 780 C C . LYS A 1 98 ? -11.499 2.146 17.258 1.00 83.88 98 LYS A C 1
ATOM 782 O O . LYS A 1 98 ? -10.324 2.026 16.916 1.00 83.88 98 LYS A O 1
ATOM 787 N N . THR A 1 99 ? -12.404 1.194 17.059 1.00 88.94 99 THR A N 1
ATOM 788 C CA . THR A 1 99 ? -12.100 -0.082 16.400 1.00 88.94 99 THR A CA 1
ATOM 789 C C . THR A 1 99 ? -12.476 -0.030 14.924 1.00 88.94 99 THR A C 1
ATOM 791 O O . THR A 1 99 ? -13.574 0.392 14.553 1.00 88.94 99 THR A O 1
ATOM 794 N N . TYR A 1 100 ? -11.560 -0.468 14.066 1.00 89.38 100 TYR A N 1
ATOM 795 C CA . TYR A 1 100 ? -11.765 -0.593 12.629 1.00 89.38 100 TYR A CA 1
ATOM 796 C C . TYR A 1 100 ?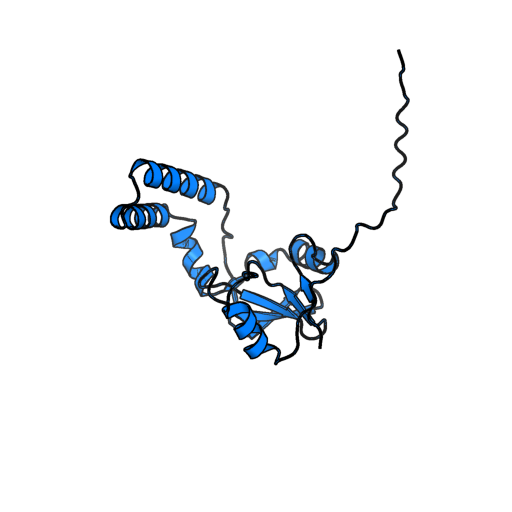 -11.560 -2.036 12.199 1.00 89.38 100 TYR A C 1
ATOM 798 O O . TYR A 1 100 ? -10.610 -2.686 12.610 1.00 89.38 100 TYR A O 1
ATOM 806 N N . LYS A 1 101 ? -12.416 -2.520 11.310 1.00 90.00 101 LYS A N 1
ATOM 807 C CA . LYS A 1 101 ? -12.256 -3.808 10.651 1.00 90.00 101 LYS A CA 1
ATOM 808 C C . LYS A 1 101 ? -11.501 -3.631 9.339 1.00 90.00 101 LYS A C 1
ATOM 810 O O . LYS A 1 101 ? -11.919 -2.830 8.499 1.00 90.00 101 LYS A O 1
ATOM 815 N N . ALA A 1 102 ? -10.423 -4.383 9.149 1.00 90.75 102 ALA A N 1
ATOM 816 C CA . ALA A 1 102 ? -9.730 -4.478 7.874 1.00 90.75 102 ALA A CA 1
ATOM 817 C C . ALA A 1 102 ? -10.600 -5.238 6.866 1.00 90.75 102 ALA A C 1
ATOM 819 O O . ALA A 1 102 ? -11.128 -6.305 7.171 1.00 90.75 102 ALA A O 1
ATOM 820 N N . LEU A 1 103 ? -10.778 -4.672 5.675 1.00 88.69 103 LEU A N 1
ATOM 821 C CA . LEU A 1 103 ? -11.580 -5.245 4.600 1.00 88.69 103 LEU A CA 1
ATOM 822 C C . LEU A 1 103 ? -10.722 -5.390 3.347 1.00 88.69 103 LEU A C 1
ATOM 824 O O . LEU A 1 103 ? -10.379 -4.403 2.687 1.00 88.69 103 LEU A O 1
ATOM 828 N N . TYR A 1 104 ? -10.403 -6.628 2.998 1.00 87.56 104 TYR A N 1
ATOM 829 C CA . TYR A 1 104 ? -9.610 -6.951 1.828 1.00 87.56 104 TYR A CA 1
ATOM 830 C C . TYR A 1 104 ? -10.373 -6.626 0.538 1.00 87.56 104 TYR A C 1
ATOM 832 O O . TYR A 1 104 ? -11.504 -7.061 0.311 1.00 87.56 104 TYR A O 1
ATOM 840 N N . THR A 1 105 ? -9.763 -5.794 -0.305 1.00 85.81 105 THR A N 1
ATOM 841 C CA . THR A 1 105 ? -10.406 -5.174 -1.472 1.00 85.81 105 THR A CA 1
ATOM 842 C C . THR A 1 105 ? -9.484 -5.162 -2.695 1.00 85.81 105 THR A C 1
ATOM 844 O O . THR A 1 105 ? -9.183 -4.094 -3.232 1.00 85.81 105 THR A O 1
ATOM 847 N N . PRO A 1 106 ? -9.051 -6.340 -3.187 1.00 84.75 106 PRO A N 1
ATOM 848 C CA . PRO A 1 106 ? -8.064 -6.431 -4.255 1.00 84.75 106 PRO A CA 1
ATOM 849 C C . PRO A 1 106 ? -8.569 -5.878 -5.591 1.00 84.75 106 PRO A C 1
ATOM 851 O O . PRO A 1 106 ? -9.715 -6.091 -6.019 1.00 84.75 106 PRO A O 1
ATOM 854 N N . GLY A 1 107 ? -7.662 -5.233 -6.319 1.00 82.94 107 GLY A N 1
ATOM 855 C CA . GLY A 1 107 ? -7.888 -4.793 -7.693 1.00 82.94 107 GLY A CA 1
ATOM 856 C C . GLY A 1 107 ? -7.068 -3.574 -8.088 1.00 82.94 107 GLY A C 1
ATOM 857 O O . GLY A 1 107 ? -6.547 -3.560 -9.195 1.00 82.94 107 GLY A O 1
ATOM 858 N N . HIS A 1 108 ? -6.957 -2.569 -7.213 1.00 84.06 108 HIS A N 1
ATOM 859 C CA . HIS A 1 108 ? -6.016 -1.465 -7.437 1.00 84.06 108 HIS A CA 1
ATOM 860 C C . HIS A 1 108 ? -4.579 -1.918 -7.143 1.00 84.06 108 HIS A C 1
ATOM 862 O O . HIS A 1 108 ? -3.700 -1.772 -7.986 1.00 84.06 108 HIS A O 1
ATOM 868 N N . THR A 1 109 ? -4.389 -2.565 -5.991 1.00 86.88 109 THR A N 1
ATOM 869 C CA . THR A 1 109 ? -3.250 -3.442 -5.697 1.00 86.88 109 THR A CA 1
ATOM 870 C C . THR A 1 109 ? -3.776 -4.828 -5.321 1.00 86.88 109 THR A C 1
ATOM 872 O O . THR A 1 109 ? -4.966 -4.983 -5.005 1.00 86.88 109 THR A O 1
ATOM 875 N N . ASP A 1 110 ? -2.911 -5.841 -5.373 1.00 88.62 110 ASP A N 1
ATOM 876 C CA . ASP A 1 110 ? -3.266 -7.200 -4.957 1.00 88.62 110 ASP A CA 1
ATOM 877 C C . ASP A 1 110 ? -3.536 -7.263 -3.453 1.00 88.62 110 ASP A C 1
ATOM 879 O O . ASP A 1 110 ? -4.408 -8.013 -3.031 1.00 88.62 110 ASP A O 1
ATOM 883 N N . GLY A 1 111 ? -2.841 -6.464 -2.640 1.00 88.75 111 GLY A N 1
ATOM 884 C CA . GLY A 1 111 ? -3.018 -6.399 -1.195 1.00 88.75 111 GLY A CA 1
ATOM 885 C C . GLY A 1 111 ? -3.912 -5.263 -0.680 1.00 88.75 111 GLY A C 1
ATOM 886 O O . GLY A 1 111 ? -3.934 -5.044 0.530 1.00 88.75 111 GLY A O 1
ATOM 887 N N . HIS A 1 112 ? -4.644 -4.544 -1.539 1.00 89.25 112 HIS A N 1
ATOM 888 C CA . HIS A 1 112 ? -5.408 -3.358 -1.132 1.00 89.25 112 HIS A CA 1
ATOM 889 C C . HIS A 1 112 ? -6.433 -3.673 -0.026 1.00 89.25 112 HIS A C 1
ATOM 891 O O . HIS A 1 112 ? -7.182 -4.653 -0.111 1.00 89.25 112 HIS A O 1
ATOM 897 N N . MET A 1 113 ? -6.519 -2.807 0.988 1.00 87.50 113 MET A N 1
ATOM 898 C CA . MET A 1 113 ? -7.467 -2.929 2.099 1.00 87.50 113 MET A CA 1
ATOM 899 C C . MET A 1 113 ? -8.180 -1.609 2.385 1.00 87.50 113 MET A C 1
ATOM 901 O O . MET A 1 113 ? -7.577 -0.540 2.348 1.00 87.50 113 MET A O 1
ATOM 905 N N . CYS A 1 114 ? -9.458 -1.701 2.744 1.00 87.50 114 CYS A N 1
ATOM 906 C CA . CYS A 1 114 ? -10.190 -0.609 3.379 1.00 87.50 114 CYS A CA 1
ATOM 907 C C . CYS A 1 114 ? -10.230 -0.826 4.896 1.00 87.50 114 CYS A C 1
ATOM 909 O O . CYS A 1 114 ? -10.203 -1.967 5.354 1.00 87.50 114 CYS A O 1
ATOM 911 N N . LEU A 1 115 ? -10.392 0.244 5.673 1.00 87.81 115 LEU A N 1
ATOM 912 C CA . LEU A 1 115 ? -10.686 0.156 7.106 1.00 87.81 115 LEU A CA 1
ATOM 913 C C . LEU A 1 115 ? -12.112 0.637 7.360 1.00 87.81 115 LEU A C 1
ATOM 915 O O . LEU A 1 115 ? -12.477 1.748 6.973 1.00 87.81 115 LEU A O 1
ATOM 919 N N . TYR A 1 116 ? -12.926 -0.194 8.001 1.00 86.06 116 TYR A N 1
ATOM 920 C CA . TYR A 1 116 ? -14.330 0.102 8.264 1.00 86.06 116 TYR A CA 1
ATOM 921 C C . TYR A 1 116 ? -14.612 0.197 9.756 1.00 86.06 116 TYR A C 1
ATOM 923 O O . TYR A 1 116 ? -14.411 -0.765 10.490 1.00 86.06 116 TYR A O 1
ATOM 931 N N . ASN A 1 117 ? -15.132 1.337 10.195 1.00 86.12 117 ASN A N 1
ATOM 932 C CA . ASN A 1 117 ? -15.682 1.490 11.533 1.00 86.12 117 ASN A CA 1
ATOM 933 C C . ASN A 1 117 ? -17.207 1.336 11.465 1.00 86.12 117 ASN A C 1
ATOM 935 O O . ASN A 1 117 ? -17.899 2.101 10.783 1.00 86.12 117 ASN A O 1
ATOM 939 N N . GLN A 1 118 ? -17.720 0.320 12.158 1.00 82.31 118 GLN A N 1
ATOM 940 C CA . GLN A 1 118 ? -19.137 -0.029 12.134 1.00 82.31 118 GLN A CA 1
ATOM 941 C C . GLN A 1 118 ? -20.002 0.962 12.923 1.00 82.31 118 GLN A C 1
ATOM 943 O O . GLN A 1 118 ? -21.073 1.332 12.442 1.00 82.31 118 GLN A O 1
ATOM 948 N N . GLU A 1 119 ? -19.533 1.399 14.092 1.00 83.50 119 GLU A N 1
ATOM 949 C CA . GLU A 1 119 ? -20.242 2.311 14.999 1.00 83.50 119 GLU A CA 1
ATOM 950 C C . GLU A 1 119 ? -20.541 3.659 14.326 1.00 83.50 119 GLU A C 1
ATOM 952 O O . GLU A 1 119 ? -21.687 4.097 14.253 1.00 83.50 119 GLU A O 1
ATOM 957 N N . GLU A 1 120 ? -19.524 4.247 13.703 1.00 79.81 120 GLU A N 1
ATOM 958 C CA . GLU A 1 120 ? -19.589 5.534 13.009 1.00 79.81 120 GLU A CA 1
ATOM 959 C C . GLU A 1 120 ? -20.067 5.410 11.557 1.00 79.81 120 GLU A C 1
ATOM 961 O O . GLU A 1 120 ? -20.322 6.411 10.879 1.00 79.81 120 GLU A O 1
ATOM 966 N N . SER A 1 121 ? -20.170 4.181 11.036 1.00 79.12 121 SER A N 1
ATOM 967 C CA . SER A 1 121 ? -20.451 3.924 9.620 1.00 79.12 121 SER A CA 1
ATOM 968 C C . SER A 1 121 ? -19.476 4.665 8.687 1.00 79.12 121 SER A C 1
ATOM 970 O O . SER A 1 121 ? -19.878 5.253 7.676 1.00 79.12 121 SER A O 1
ATOM 972 N N . ILE A 1 122 ? -18.183 4.642 9.021 1.00 78.56 122 ILE A N 1
ATOM 973 C CA . ILE A 1 122 ? -17.107 5.293 8.258 1.00 78.56 122 ILE A CA 1
ATOM 974 C C . ILE A 1 122 ? -16.276 4.235 7.539 1.00 78.56 122 ILE A C 1
ATOM 976 O O . ILE A 1 122 ? -15.834 3.263 8.147 1.00 78.56 122 ILE A O 1
ATOM 980 N N . LEU A 1 123 ? -16.027 4.456 6.247 1.00 79.56 123 LEU A N 1
ATOM 981 C CA . LEU A 1 123 ? -15.098 3.659 5.450 1.00 79.56 123 LEU A CA 1
ATOM 982 C C . LEU A 1 123 ? -13.903 4.521 5.031 1.00 79.56 123 LEU A C 1
ATOM 984 O O . LEU A 1 123 ? -14.060 5.487 4.278 1.00 79.56 123 LEU A O 1
ATOM 988 N N . LEU A 1 124 ? -12.713 4.129 5.479 1.00 84.00 124 LEU A N 1
ATOM 989 C CA . LEU A 1 124 ? -11.441 4.613 4.953 1.00 84.00 124 LEU A CA 1
ATOM 990 C C . LEU A 1 124 ? -11.103 3.749 3.742 1.00 84.00 124 LEU A C 1
ATOM 992 O O . LEU A 1 124 ? -10.719 2.588 3.883 1.00 84.00 124 LEU A O 1
ATOM 996 N N . SER A 1 125 ? -11.350 4.283 2.549 1.00 79.62 125 SER A N 1
ATOM 997 C CA . SER A 1 125 ? -11.357 3.478 1.326 1.00 79.62 125 SER A CA 1
ATOM 998 C C . SER A 1 125 ? -10.020 3.418 0.595 1.00 79.62 125 SER A C 1
ATOM 1000 O O . SER A 1 125 ? -9.932 2.689 -0.386 1.00 79.62 125 SER A O 1
ATOM 1002 N N . GLY A 1 126 ? -9.026 4.213 0.999 1.00 80.75 126 GLY A N 1
ATOM 1003 C CA . GLY A 1 126 ? -7.794 4.383 0.224 1.00 80.75 126 GLY A CA 1
ATOM 1004 C C . GLY A 1 126 ? -8.091 4.716 -1.243 1.00 80.75 126 GLY A C 1
ATOM 1005 O O . GLY A 1 126 ? -9.042 5.453 -1.541 1.00 80.75 126 GLY A O 1
ATOM 1006 N N . ASP A 1 127 ? -7.341 4.081 -2.140 1.00 79.62 127 ASP A N 1
ATOM 1007 C CA . ASP A 1 127 ? -7.456 4.218 -3.594 1.00 79.62 127 ASP A CA 1
ATOM 1008 C C . ASP A 1 127 ? -8.532 3.325 -4.219 1.00 79.62 127 ASP A C 1
ATOM 1010 O O . ASP A 1 127 ? -8.528 3.103 -5.433 1.00 79.62 127 ASP A O 1
ATOM 1014 N N . LEU A 1 128 ? -9.493 2.827 -3.425 1.00 75.94 128 LEU A N 1
ATOM 1015 C CA . LEU A 1 128 ? -10.622 2.062 -3.948 1.00 75.94 128 LEU A CA 1
ATOM 1016 C C . LEU A 1 128 ? -11.268 2.833 -5.121 1.00 75.94 128 LEU A C 1
ATOM 1018 O O . LEU A 1 128 ? -11.895 3.882 -4.906 1.00 75.94 128 LEU A O 1
ATOM 1022 N N . PRO A 1 129 ? -11.150 2.339 -6.372 1.00 59.12 129 PRO A N 1
ATOM 1023 C CA . PRO A 1 129 ? -11.496 3.132 -7.538 1.00 59.12 129 PRO A CA 1
ATOM 1024 C C . PRO A 1 129 ? -12.979 3.488 -7.537 1.00 59.12 129 PRO A C 1
ATOM 1026 O O . PRO A 1 129 ? -13.851 2.641 -7.332 1.00 59.12 129 PRO A O 1
ATOM 1029 N N . ASN A 1 130 ? -13.293 4.743 -7.853 1.00 53.31 130 ASN A N 1
ATOM 1030 C CA . ASN A 1 130 ? -14.676 5.227 -7.890 1.00 53.31 130 ASN A CA 1
ATOM 1031 C C . ASN A 1 130 ? -15.550 4.554 -8.973 1.00 53.31 130 ASN A C 1
ATOM 1033 O O . ASN A 1 130 ? -16.766 4.753 -8.962 1.00 53.31 130 ASN A O 1
ATOM 1037 N N . ILE A 1 131 ? -14.948 3.798 -9.904 1.00 44.09 131 ILE A N 1
ATOM 1038 C CA . ILE A 1 131 ? -15.515 3.521 -11.236 1.00 44.09 131 ILE A CA 1
ATOM 1039 C C . ILE A 1 131 ? -15.630 2.016 -11.559 1.00 44.09 131 ILE A C 1
ATOM 1041 O O . ILE A 1 131 ? -16.275 1.655 -12.538 1.00 44.09 131 ILE A O 1
ATOM 1045 N N . THR A 1 132 ? -15.104 1.091 -10.752 1.00 43.69 132 THR A N 1
ATOM 1046 C CA . THR A 1 132 ? -15.189 -0.341 -11.102 1.00 43.69 132 THR A CA 1
ATOM 1047 C C . THR A 1 132 ? -16.441 -1.026 -10.544 1.00 43.69 132 THR A C 1
ATOM 1049 O O . THR A 1 132 ? -16.926 -0.727 -9.449 1.00 43.69 132 THR A O 1
ATOM 1052 N N . SER A 1 133 ? -16.955 -2.008 -11.293 1.00 48.06 133 SER A N 1
ATOM 1053 C CA . SER A 1 133 ? -18.003 -2.962 -10.884 1.00 48.06 133 SER A CA 1
ATOM 1054 C C . SER A 1 133 ? -17.721 -3.605 -9.518 1.00 48.06 133 SER A C 1
ATOM 1056 O O . SER A 1 133 ? -18.651 -3.846 -8.746 1.00 48.06 133 SER A O 1
ATOM 1058 N N . LYS A 1 134 ? -16.435 -3.753 -9.170 1.00 52.34 134 LYS A N 1
ATOM 1059 C CA . LYS A 1 134 ? -15.956 -4.239 -7.872 1.00 52.34 134 LYS A CA 1
ATOM 1060 C C . LYS A 1 134 ? -16.343 -3.352 -6.690 1.00 52.34 134 LYS A C 1
ATOM 1062 O O . LYS A 1 134 ? -16.652 -3.889 -5.634 1.00 52.34 134 LYS A O 1
ATOM 1067 N N . ARG A 1 135 ? -16.422 -2.022 -6.848 1.00 57.47 135 ARG A N 1
ATOM 1068 C CA . ARG A 1 135 ? -16.913 -1.134 -5.779 1.00 57.47 135 ARG A CA 1
ATOM 1069 C C . ARG A 1 135 ? -18.355 -1.490 -5.427 1.00 57.47 135 ARG A C 1
ATOM 1071 O O . ARG A 1 135 ? -18.663 -1.730 -4.270 1.00 57.47 135 ARG A O 1
ATOM 1078 N N . LYS A 1 136 ? -19.248 -1.581 -6.416 1.00 56.59 136 LYS A N 1
ATOM 1079 C CA . LYS A 1 136 ? -20.662 -1.927 -6.174 1.00 56.59 136 LYS A CA 1
ATOM 1080 C C . LYS A 1 136 ? -20.820 -3.333 -5.588 1.00 56.59 136 LYS A C 1
ATOM 1082 O O . LYS A 1 136 ? -21.668 -3.530 -4.723 1.00 56.59 136 LYS A O 1
ATOM 1087 N N . GLU A 1 137 ? -20.014 -4.291 -6.039 1.00 60.25 137 GLU A N 1
ATOM 1088 C CA . GLU A 1 137 ? -20.032 -5.663 -5.530 1.00 60.25 137 GLU A CA 1
ATOM 1089 C C . GLU A 1 137 ? -19.529 -5.766 -4.086 1.00 60.25 137 GLU A C 1
ATOM 1091 O O . GLU A 1 137 ? -20.221 -6.348 -3.254 1.00 60.25 137 GLU A O 1
ATOM 1096 N N . PHE A 1 138 ? -18.394 -5.139 -3.768 1.00 63.19 138 PHE A N 1
ATOM 1097 C CA . PHE A 1 138 ? -17.859 -5.038 -2.410 1.00 63.19 138 PHE A CA 1
ATOM 1098 C C . PHE A 1 138 ? -18.898 -4.448 -1.452 1.00 63.19 138 PHE A C 1
ATOM 1100 O O . PHE A 1 138 ? -19.234 -5.039 -0.427 1.00 63.19 138 PHE A O 1
ATOM 1107 N N . LEU A 1 139 ? -19.500 -3.326 -1.848 1.00 60.56 139 LEU A N 1
ATOM 1108 C CA . LEU A 1 139 ? -20.528 -2.652 -1.063 1.00 60.56 139 LEU A CA 1
ATOM 1109 C C . LEU A 1 139 ? -21.780 -3.513 -0.873 1.00 60.56 139 LEU A C 1
ATOM 1111 O O . LEU A 1 139 ? -22.345 -3.547 0.218 1.00 60.56 139 LEU A O 1
ATOM 1115 N N . ARG A 1 140 ? -22.190 -4.257 -1.905 1.00 63.41 140 ARG A N 1
ATOM 1116 C CA . ARG A 1 140 ? -23.326 -5.183 -1.824 1.00 63.41 140 ARG A CA 1
ATOM 1117 C C . ARG A 1 140 ? -23.032 -6.370 -0.908 1.00 63.41 140 ARG A C 1
ATOM 1119 O O . ARG A 1 140 ? -23.927 -6.789 -0.177 1.00 63.41 140 ARG A O 1
ATOM 1126 N N . ARG A 1 141 ? -21.812 -6.909 -0.969 1.00 63.69 141 ARG A N 1
ATOM 1127 C CA . ARG A 1 141 ? -21.367 -8.094 -0.224 1.00 63.69 141 ARG A CA 1
ATOM 1128 C C . ARG A 1 141 ? -21.197 -7.809 1.266 1.00 63.69 141 ARG A C 1
ATOM 1130 O O . ARG A 1 141 ? -21.562 -8.657 2.068 1.00 63.69 141 ARG A O 1
ATOM 1137 N N . PHE A 1 142 ? -20.710 -6.623 1.624 1.00 59.59 142 PHE A N 1
ATOM 1138 C CA . PHE A 1 142 ? -20.457 -6.275 3.023 1.00 59.59 142 PHE A CA 1
ATOM 1139 C C . PHE A 1 142 ? -21.572 -5.452 3.672 1.00 59.59 142 PHE A C 1
ATOM 1141 O O . PHE A 1 142 ? -21.745 -5.537 4.882 1.00 59.59 142 PHE A O 1
ATOM 1148 N N . MET A 1 143 ? -22.330 -4.649 2.911 1.00 57.75 143 MET A N 1
ATOM 1149 C CA . MET A 1 143 ? -23.155 -3.576 3.506 1.00 57.75 143 MET A CA 1
ATOM 1150 C C . MET A 1 143 ? -24.614 -3.559 3.024 1.00 57.75 143 MET A C 1
ATOM 1152 O O . MET A 1 143 ? -25.404 -2.689 3.401 1.00 57.75 143 MET A O 1
ATOM 1156 N N . GLY A 1 144 ? -25.013 -4.575 2.250 1.00 53.97 144 GLY A N 1
ATOM 1157 C CA . GLY A 1 144 ? -26.379 -4.748 1.760 1.00 53.97 144 GLY A CA 1
ATOM 1158 C C . GLY A 1 144 ? -26.775 -3.746 0.664 1.00 53.97 144 GLY A C 1
ATOM 1159 O O . GLY A 1 144 ? -25.999 -2.902 0.231 1.00 53.97 144 GLY A O 1
ATOM 1160 N N . LYS A 1 145 ? -28.015 -3.842 0.164 1.00 45.34 145 LYS A N 1
ATOM 1161 C CA . LYS A 1 145 ? -28.507 -3.117 -1.033 1.00 45.34 145 LYS A CA 1
ATOM 1162 C C . LYS A 1 145 ? -28.651 -1.582 -0.897 1.00 45.34 145 LYS A C 1
ATOM 1164 O O . LYS A 1 145 ? -29.234 -0.972 -1.789 1.00 45.34 145 LYS A O 1
ATOM 1169 N N . ARG A 1 146 ? -28.214 -0.930 0.189 1.00 44.12 146 ARG A N 1
ATOM 1170 C CA . ARG A 1 146 ? -28.595 0.472 0.478 1.00 44.12 146 ARG A CA 1
ATOM 1171 C C . ARG A 1 146 ? -27.439 1.464 0.283 1.00 44.12 146 ARG A C 1
ATOM 1173 O O . ARG A 1 146 ? -26.365 1.315 0.846 1.00 44.12 146 ARG A O 1
ATOM 1180 N N . CYS A 1 147 ? -27.714 2.448 -0.572 1.00 38.47 147 CYS A N 1
ATOM 1181 C CA . CYS A 1 147 ? -26.809 3.375 -1.250 1.00 38.47 147 CYS A CA 1
ATOM 1182 C C . CYS A 1 147 ? -25.967 4.311 -0.362 1.00 38.47 147 CYS A C 1
ATOM 1184 O O . CYS A 1 147 ? -26.334 4.658 0.759 1.00 38.47 147 CYS A O 1
ATOM 1186 N N . PHE A 1 148 ? -24.865 4.780 -0.957 1.00 47.06 148 PHE A N 1
ATOM 1187 C CA . PHE A 1 148 ? -23.913 5.763 -0.434 1.00 47.06 148 PHE A CA 1
ATOM 1188 C C . PHE A 1 148 ? -24.367 7.202 -0.678 1.00 47.06 148 PHE A C 1
ATOM 1190 O O . PHE A 1 148 ? -24.916 7.505 -1.734 1.00 47.06 148 PHE A O 1
ATOM 1197 N N . THR A 1 149 ? -24.013 8.098 0.240 1.00 38.91 149 THR A N 1
ATOM 1198 C CA . THR A 1 149 ? -23.935 9.544 -0.007 1.00 38.91 149 THR A CA 1
ATOM 1199 C C . THR A 1 149 ? -22.477 9.959 0.146 1.00 38.91 149 THR A C 1
ATOM 1201 O O . THR A 1 149 ? -21.864 9.647 1.166 1.00 38.91 149 THR A O 1
ATOM 1204 N N . ALA A 1 150 ? -21.905 10.628 -0.859 1.00 38.53 150 ALA A N 1
ATOM 1205 C CA . ALA A 1 150 ? -20.628 11.312 -0.678 1.00 38.53 150 ALA A CA 1
ATOM 1206 C C . ALA A 1 150 ? -20.779 12.310 0.480 1.00 38.53 150 ALA A C 1
ATOM 1208 O O . ALA A 1 150 ? -21.802 12.991 0.568 1.00 38.53 150 ALA A O 1
ATOM 1209 N N . VAL A 1 151 ? -19.806 12.356 1.391 1.00 36.94 151 VAL A N 1
ATOM 1210 C CA . VAL A 1 151 ? -19.764 13.418 2.400 1.00 36.94 151 VAL A CA 1
ATOM 1211 C C . VAL A 1 151 ? -19.500 14.719 1.634 1.00 36.94 151 VAL A C 1
ATOM 1213 O O . VAL A 1 151 ? -18.555 14.737 0.840 1.00 36.94 151 VAL A O 1
ATOM 1216 N N . PRO A 1 152 ? -20.325 15.770 1.788 1.00 30.89 152 PRO A N 1
ATOM 1217 C CA . PRO A 1 152 ? -19.985 17.085 1.260 1.00 30.89 152 PRO A CA 1
ATOM 1218 C C . PRO A 1 152 ? -18.627 17.501 1.827 1.00 30.89 152 PRO A C 1
ATOM 1220 O O . PRO A 1 152 ? -18.335 17.194 2.984 1.00 30.89 152 PRO A O 1
ATOM 1223 N N . ALA A 1 153 ? -17.789 18.155 1.022 1.00 32.31 153 ALA A N 1
ATOM 1224 C CA . ALA A 1 153 ? -16.543 18.719 1.524 1.00 32.31 153 ALA A CA 1
ATOM 1225 C C . ALA A 1 153 ? -16.855 19.591 2.752 1.00 32.31 153 ALA A C 1
ATOM 1227 O O . ALA A 1 153 ? -17.784 20.398 2.719 1.00 32.31 153 ALA A O 1
ATOM 1228 N N . ILE A 1 154 ? -16.132 19.371 3.850 1.00 37.09 154 ILE A N 1
ATOM 1229 C CA . ILE A 1 154 ? -16.210 20.251 5.013 1.00 37.09 154 ILE A CA 1
ATOM 1230 C C . ILE A 1 154 ? -15.507 21.537 4.581 1.00 37.09 154 ILE A C 1
ATOM 1232 O O . ILE A 1 154 ? -14.284 21.551 4.448 1.00 37.09 154 ILE A O 1
ATOM 1236 N N . GLU A 1 155 ? -16.286 22.579 4.293 1.00 28.80 155 GLU A N 1
ATOM 1237 C CA . GLU A 1 155 ? -15.769 23.935 4.102 1.00 28.80 155 GLU A CA 1
ATOM 1238 C C . GLU A 1 155 ? -14.935 24.305 5.345 1.00 28.80 155 GLU A C 1
ATOM 1240 O O . GLU A 1 155 ? -15.367 24.032 6.473 1.00 28.80 155 GLU A O 1
ATOM 1245 N N . PRO A 1 156 ? -13.719 24.853 5.190 1.00 31.78 156 PRO A N 1
ATOM 1246 C CA . PRO A 1 156 ? -12.935 25.284 6.334 1.00 31.78 156 PRO A CA 1
ATOM 1247 C C . PRO A 1 156 ? -13.706 26.382 7.072 1.00 31.78 156 PRO A C 1
ATOM 1249 O O . PRO A 1 156 ? -14.025 27.410 6.485 1.00 31.78 156 PRO A O 1
ATOM 1252 N N . GLU A 1 157 ? -14.007 26.160 8.354 1.00 35.25 157 GLU A N 1
ATOM 1253 C CA . GLU A 1 157 ? -14.608 27.197 9.191 1.00 35.25 157 GLU A CA 1
ATOM 1254 C C . GLU A 1 157 ? -13.715 28.442 9.194 1.00 35.25 157 GLU A C 1
ATOM 1256 O O . GLU A 1 157 ? -12.566 28.411 9.650 1.00 35.25 157 GLU A O 1
ATOM 1261 N N . GLU A 1 158 ? -14.247 29.536 8.652 1.00 40.03 158 GLU A N 1
ATOM 1262 C CA . GLU A 1 158 ? -13.678 30.860 8.825 1.00 40.03 158 GLU A CA 1
ATOM 1263 C C . GLU A 1 158 ? -13.688 31.212 10.314 1.00 40.03 158 GLU A C 1
ATOM 1265 O O . GLU A 1 158 ? -14.739 31.256 10.948 1.00 40.03 158 GLU A O 1
ATOM 1270 N N . GLY A 1 159 ? -12.512 31.523 10.860 1.00 36.47 159 GLY A N 1
ATOM 1271 C CA . GLY A 1 159 ? -12.427 32.303 12.091 1.00 36.47 159 GLY A CA 1
ATOM 1272 C C . GLY A 1 159 ? -11.502 31.750 13.163 1.00 36.47 159 GLY A C 1
ATOM 1273 O O . GLY A 1 159 ? -11.957 31.276 14.193 1.00 36.47 159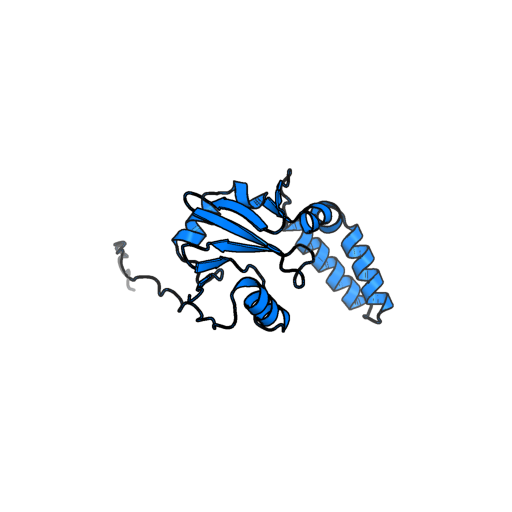 GLY A O 1
ATOM 1274 N N . VAL A 1 160 ? -10.197 31.975 13.000 1.00 35.97 160 VAL A N 1
ATOM 1275 C CA . VAL A 1 160 ? -9.375 32.477 14.112 1.00 35.97 160 VAL A CA 1
ATOM 1276 C C . VAL A 1 160 ? -8.498 33.585 13.543 1.00 35.97 160 VAL A C 1
ATOM 1278 O O . VAL A 1 160 ? -7.573 33.341 12.769 1.00 35.97 160 VAL A O 1
ATOM 1281 N N . GLY A 1 161 ? -8.849 34.826 13.877 1.00 39.66 161 GLY A N 1
ATOM 1282 C CA . GLY A 1 161 ? -8.098 36.008 13.486 1.00 39.66 161 GLY A CA 1
ATOM 1283 C C . GLY A 1 161 ? -6.689 35.974 14.067 1.00 39.66 161 GLY A C 1
ATOM 1284 O O . GLY A 1 161 ? -6.514 35.940 15.280 1.00 39.66 161 GLY A O 1
ATOM 1285 N N . ASN A 1 162 ? -5.690 36.050 13.194 1.00 32.44 162 ASN A N 1
ATOM 1286 C CA . ASN A 1 162 ? -4.349 36.466 13.572 1.00 32.44 162 ASN A CA 1
ATOM 1287 C C . ASN A 1 162 ? -4.148 37.888 13.064 1.00 32.44 162 ASN A C 1
ATOM 1289 O O . ASN A 1 162 ? -3.909 38.126 11.879 1.00 32.44 162 ASN A O 1
ATOM 1293 N N . GLY A 1 163 ? -4.270 38.841 13.988 1.00 38.50 163 GLY A N 1
ATOM 1294 C CA . GLY A 1 163 ? -3.833 40.208 13.776 1.00 38.50 163 GLY A CA 1
ATOM 1295 C C . GLY A 1 163 ? -2.338 40.223 13.479 1.00 38.50 163 GLY A C 1
ATOM 1296 O O . GLY A 1 163 ? -1.515 40.058 14.374 1.00 38.50 163 GLY A O 1
ATOM 1297 N N . VAL A 1 164 ? -1.986 40.451 12.217 1.00 34.69 164 VAL A N 1
ATOM 1298 C CA . VAL A 1 164 ? -0.650 40.906 11.834 1.00 34.69 164 VAL A CA 1
ATOM 1299 C C . VAL A 1 164 ? -0.819 42.224 11.102 1.00 34.69 164 VAL A C 1
ATOM 1301 O O . VAL A 1 164 ? -1.236 42.299 9.949 1.00 34.69 164 VAL A O 1
ATOM 1304 N N . ASN A 1 165 ? -0.510 43.277 11.845 1.00 32.47 165 ASN A N 1
ATOM 1305 C CA . ASN A 1 165 ? -0.504 44.664 11.429 1.00 32.47 165 ASN A CA 1
ATOM 1306 C C . ASN A 1 165 ? 0.589 44.857 10.359 1.00 32.47 165 ASN A C 1
ATOM 1308 O O . ASN A 1 165 ? 1.764 45.019 10.687 1.00 32.47 165 ASN A O 1
ATOM 1312 N N . LYS A 1 166 ? 0.238 44.800 9.069 1.00 35.66 166 LYS A N 1
ATOM 1313 C CA . LYS A 1 166 ? 1.129 45.254 7.993 1.00 35.66 166 LYS A CA 1
ATOM 1314 C C . LYS A 1 166 ? 0.854 46.729 7.728 1.00 35.66 166 LYS A C 1
ATOM 1316 O O . LYS A 1 166 ? -0.107 47.083 7.053 1.00 35.66 166 LYS A O 1
ATOM 1321 N N . LYS A 1 167 ? 1.731 47.582 8.268 1.00 31.98 167 LYS A N 1
ATOM 1322 C CA . LYS A 1 167 ? 1.904 48.967 7.819 1.00 31.98 167 LYS A CA 1
ATOM 1323 C C . LYS A 1 167 ? 2.058 48.976 6.297 1.00 31.98 167 LYS A C 1
ATOM 1325 O O . LYS A 1 167 ? 3.003 48.403 5.760 1.00 31.98 167 LYS A O 1
ATOM 1330 N N . VAL A 1 168 ? 1.127 49.648 5.634 1.00 33.28 168 VAL A N 1
ATOM 1331 C CA . VAL A 1 168 ? 1.237 50.076 4.242 1.00 33.28 168 VAL A CA 1
ATOM 1332 C C . VAL A 1 168 ? 2.304 51.169 4.189 1.00 33.28 168 VAL A C 1
ATOM 1334 O O . VAL A 1 168 ? 2.155 52.206 4.831 1.00 33.28 168 VAL A O 1
ATOM 1337 N N . VAL A 1 169 ? 3.387 50.937 3.449 1.00 33.94 169 VAL A N 1
ATOM 1338 C CA . VAL A 1 169 ? 4.259 52.012 2.965 1.00 33.94 169 VAL A CA 1
ATOM 1339 C C . VAL A 1 169 ? 3.856 52.263 1.520 1.00 33.94 169 VAL A C 1
ATOM 1341 O O . VAL A 1 169 ? 4.076 51.426 0.65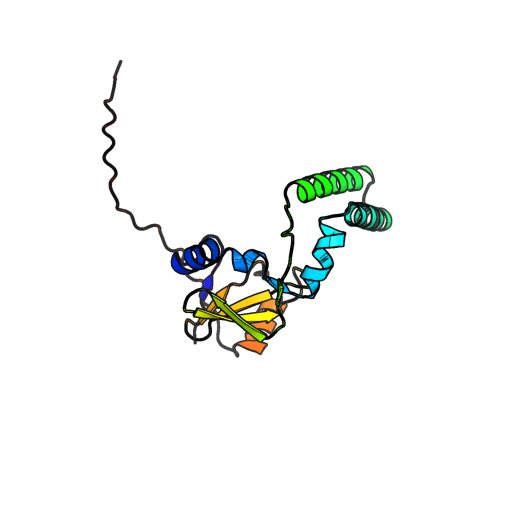1 1.00 33.94 169 VAL A O 1
ATOM 1344 N N . SER A 1 170 ? 3.206 53.400 1.296 1.00 35.47 170 SER A N 1
ATOM 1345 C CA . SER A 1 170 ? 2.930 53.965 -0.019 1.00 35.47 170 SER A CA 1
ATOM 1346 C C . SER A 1 170 ? 3.995 55.009 -0.352 1.00 35.47 170 SER A C 1
ATOM 1348 O O . SER A 1 170 ? 4.098 55.999 0.379 1.00 35.47 170 SER A O 1
ATOM 1350 N N . ARG A 1 171 ? 4.735 54.807 -1.443 1.00 37.12 171 ARG A N 1
ATOM 1351 C CA . ARG A 1 171 ? 5.013 55.774 -2.522 1.00 37.12 171 ARG A CA 1
ATOM 1352 C C . ARG A 1 171 ? 5.971 55.158 -3.530 1.00 37.12 171 ARG A C 1
ATOM 1354 O O . ARG A 1 171 ? 6.969 54.557 -3.081 1.00 37.12 171 ARG A O 1
#

Secondary structure (DSSP, 8-state):
---EEE-GGG--HHHHHHHHH-GGGGGEEEHHHHHHHHHHHS-THHHHHHHHHHHHTT--HHHHHHHHHHHHHHHHT----SS-EEE-TT-EEEETTEEEEEEE-TTSSTT-EEEEETTTTEEE-TT--TT-HHHHHHHHHHH-S----PPPP------------------

Radius of gyration: 21.35 Å; chains: 1; bounding box: 44×66×50 Å

Sequence (171 aa):
MRIKLARENALNKDVYFLLKNNPGLFKDMSEIDGKAVEPVWKSDRRWVDTSRFFFANGMPADLVEKIAERGVKTRDMVRPYPSITTVADGQEIALGDKTYKALYTPGHTDGHMCLYNQEESILLSGDLPNITSKRKEFLRRFMGKRCFTAVPAIEPEEGVGNGVNKKVVSR

pLDDT: mean 71.4, std 20.88, range [28.8, 97.88]